Protein AF-A0AAV1JRW5-F1 (afdb_monomer)

Solvent-accessible surface area (backbone atoms only — not comparable to full-atom values): 7853 Å² total; per-residue (Å²): 133,72,75,63,70,71,45,46,40,74,78,38,56,72,80,49,75,86,61,90,88,63,54,70,68,26,49,52,40,42,52,58,50,43,71,31,65,68,54,53,54,48,44,79,74,37,59,71,71,60,34,52,64,70,39,35,86,82,32,48,61,35,34,53,59,48,42,65,68,72,47,64,61,56,60,57,51,49,46,52,53,44,50,53,49,48,48,48,46,57,67,75,62,69,50,90,62,61,61,66,64,56,45,51,50,72,75,40,94,63,81,76,63,60,68,62,53,55,64,76,63,72,71,75,89,74,81,84,127

InterPro domains:
  IPR008906 HAT, C-terminal dimerisation domain [PF05699] (41-105)

Organism: NCBI:txid320188

Sequence (129 aa):
MQKLDLLKWICNPFQDPLPTGMSTKASEELIDLSEDSSQKNSFNRKPLTKFWLSVAGSYPCLFDEAMKVLLPFTTSYLCEAGFSNMVNIKTKYRNKLDLSNSLRLKVTKVEVDVKTVMAKHRKQFHPSH

Foldseek 3Di:
DPPVLQCVCLVPLQPDDDHPPADPLLSVLSVVCNPDPVLVVVCVVDDSVVSLVVCCVVRVSVSVVSCVVVPPCPPVVLVVQLVVQLCCCCPVVVDPDDSVVSSCVRSDPDDDPVVVVVVVPPDDPDDDD

Structure (mmCIF, N/CA/C/O backbone):
data_AF-A0AAV1JRW5-F1
#
_entry.id   AF-A0AAV1JRW5-F1
#
loop_
_atom_site.group_PDB
_atom_site.id
_atom_site.type_symbol
_atom_site.label_atom_id
_atom_site.label_alt_id
_atom_site.label_comp_id
_atom_site.label_asym_id
_atom_site.label_entity_id
_atom_site.label_seq_id
_atom_site.pdbx_PDB_ins_code
_atom_site.Cartn_x
_atom_site.Cartn_y
_atom_site.Cartn_z
_atom_site.occupancy
_atom_site.B_iso_or_equiv
_atom_site.auth_seq_id
_atom_site.auth_comp_id
_atom_site.auth_asym_id
_atom_site.auth_atom_id
_atom_site.pdbx_PDB_model_num
ATOM 1 N N . MET A 1 1 ? 1.631 -24.787 2.843 1.00 41.53 1 MET A N 1
ATOM 2 C CA . MET A 1 1 ? 0.296 -24.169 3.008 1.00 41.53 1 MET A CA 1
ATOM 3 C C . MET A 1 1 ? 0.249 -23.046 4.060 1.00 41.53 1 MET A C 1
ATOM 5 O O . MET A 1 1 ? -0.798 -22.455 4.207 1.00 41.53 1 MET A O 1
ATOM 9 N N . GLN A 1 2 ? 1.352 -22.683 4.741 1.00 51.47 2 GLN A N 1
ATOM 10 C CA . GLN A 1 2 ? 1.343 -21.701 5.852 1.00 51.47 2 GLN A CA 1
ATOM 11 C C . GLN A 1 2 ? 1.596 -20.231 5.445 1.00 51.47 2 GLN A C 1
ATOM 13 O O . GLN A 1 2 ? 1.343 -19.320 6.220 1.00 51.47 2 GLN A O 1
ATOM 18 N N . LYS A 1 3 ? 2.102 -19.968 4.230 1.00 52.25 3 LYS A N 1
ATOM 19 C CA . LYS A 1 3 ? 2.510 -18.611 3.810 1.00 52.25 3 LYS A CA 1
ATOM 20 C C . LYS A 1 3 ? 1.330 -17.698 3.446 1.00 52.25 3 LYS A C 1
ATOM 22 O O . LYS A 1 3 ? 1.497 -16.487 3.434 1.00 52.25 3 LYS A O 1
ATOM 27 N N . LEU A 1 4 ? 0.163 -18.272 3.140 1.00 53.22 4 LEU A N 1
ATOM 28 C CA . LEU A 1 4 ? -1.013 -17.528 2.677 1.00 53.22 4 LEU A CA 1
ATOM 29 C C . LEU A 1 4 ? -1.820 -16.927 3.839 1.00 53.22 4 LEU A C 1
ATOM 31 O O . LEU A 1 4 ? -2.382 -15.847 3.690 1.00 53.22 4 LEU A O 1
ATOM 35 N N . ASP A 1 5 ? -1.824 -17.581 5.005 1.00 58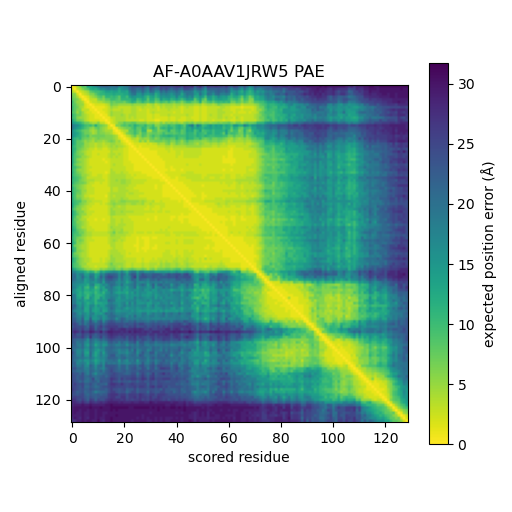.34 5 ASP A N 1
ATOM 36 C CA . ASP A 1 5 ? -2.542 -17.097 6.193 1.00 58.34 5 ASP A CA 1
ATOM 37 C C . ASP A 1 5 ? -1.943 -15.801 6.756 1.00 58.34 5 ASP A C 1
ATOM 39 O O . ASP A 1 5 ? -2.672 -14.942 7.239 1.00 58.34 5 ASP A O 1
ATOM 43 N N . LEU A 1 6 ? -0.630 -15.605 6.593 1.00 63.06 6 LEU A N 1
ATOM 44 C CA . LEU A 1 6 ? 0.083 -14.387 6.998 1.00 63.06 6 LEU A CA 1
ATOM 45 C C . LEU A 1 6 ? -0.289 -13.144 6.175 1.00 63.06 6 LEU A C 1
ATOM 47 O O . LEU A 1 6 ? 0.077 -12.039 6.565 1.00 63.06 6 LEU A O 1
ATOM 51 N N . LEU A 1 7 ? -0.969 -13.306 5.033 1.00 75.06 7 LEU A N 1
ATOM 52 C CA . LEU A 1 7 ? -1.269 -12.201 4.112 1.00 75.06 7 LEU A CA 1
ATOM 53 C C . LEU A 1 7 ? -2.716 -11.718 4.211 1.00 75.06 7 LEU A C 1
ATOM 55 O O . LEU A 1 7 ? -3.073 -10.728 3.575 1.00 75.06 7 LEU A O 1
ATOM 59 N N . LYS A 1 8 ? -3.553 -12.417 4.983 1.00 81.62 8 LYS A N 1
ATOM 60 C CA . LYS A 1 8 ? -4.992 -12.152 5.078 1.00 81.62 8 LYS A CA 1
ATOM 61 C C . LYS A 1 8 ? -5.282 -10.723 5.545 1.00 81.62 8 LYS A C 1
ATOM 63 O O . LYS A 1 8 ? -5.943 -9.982 4.826 1.00 81.62 8 LYS A O 1
ATOM 68 N N . TRP A 1 9 ? -4.615 -10.282 6.613 1.00 87.50 9 TRP A N 1
ATOM 69 C CA . TRP A 1 9 ? -4.715 -8.909 7.128 1.00 87.50 9 TRP A CA 1
ATOM 70 C C . TRP A 1 9 ? -4.267 -7.831 6.122 1.00 87.50 9 TRP A C 1
ATOM 72 O O . TRP A 1 9 ? -4.737 -6.700 6.178 1.00 87.50 9 TRP A O 1
ATOM 82 N N . ILE A 1 10 ? -3.389 -8.164 5.169 1.00 88.81 10 ILE A N 1
ATOM 83 C CA . ILE A 1 10 ? -2.957 -7.228 4.118 1.00 88.81 10 ILE A CA 1
ATOM 84 C C . ILE A 1 10 ? -4.046 -7.081 3.061 1.00 88.81 10 ILE A C 1
ATOM 86 O O . ILE A 1 10 ? -4.259 -5.991 2.531 1.00 88.81 10 ILE A O 1
ATOM 90 N N . CYS A 1 11 ? -4.728 -8.179 2.741 1.00 87.88 11 CYS A N 1
ATOM 91 C CA . CYS A 1 11 ? -5.862 -8.178 1.828 1.00 87.88 11 CYS A CA 1
ATOM 92 C C . CYS A 1 11 ? -7.091 -7.525 2.460 1.00 87.88 11 CYS A C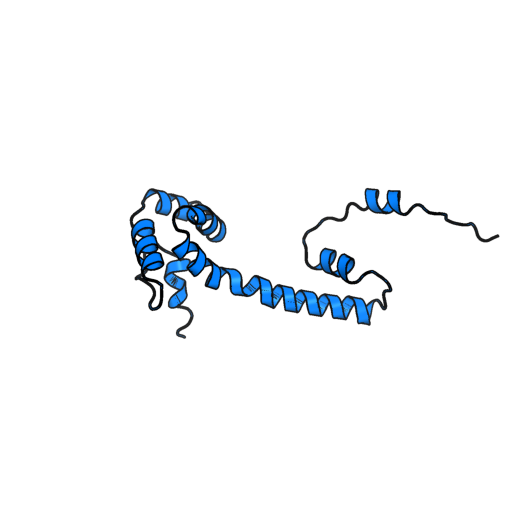 1
ATOM 94 O O . CYS A 1 11 ? -7.835 -6.861 1.744 1.00 87.88 11 CYS A O 1
ATOM 96 N N . ASN A 1 12 ? -7.304 -7.706 3.765 1.00 89.50 12 ASN A N 1
ATOM 97 C CA . ASN A 1 12 ? -8.410 -7.105 4.494 1.00 89.50 12 ASN A CA 1
ATOM 98 C C . ASN A 1 12 ? -8.034 -6.775 5.954 1.00 89.50 12 ASN A C 1
ATOM 100 O O . ASN A 1 12 ? -8.217 -7.607 6.846 1.00 89.50 12 ASN A O 1
ATOM 104 N N . PRO A 1 13 ? -7.578 -5.541 6.232 1.00 89.81 13 PRO A N 1
ATOM 105 C CA . PRO A 1 13 ? -7.190 -5.146 7.586 1.00 89.81 13 PRO A CA 1
ATOM 106 C C . PRO A 1 13 ? -8.383 -4.928 8.536 1.00 89.81 13 PRO A C 1
ATOM 108 O O . PRO A 1 13 ? -8.173 -4.631 9.703 1.00 89.81 13 PRO A O 1
ATOM 111 N N . PHE A 1 14 ? -9.631 -5.075 8.065 1.00 90.31 14 PHE A N 1
ATOM 112 C CA . PHE A 1 14 ? -10.853 -4.796 8.838 1.00 90.31 14 PHE A CA 1
ATOM 113 C C . PHE A 1 14 ? -11.623 -6.047 9.285 1.00 90.31 14 PHE A C 1
ATOM 115 O O . PHE A 1 14 ? -12.701 -5.915 9.867 1.00 90.31 14 PHE A O 1
ATOM 122 N N . GLN A 1 15 ? -11.167 -7.250 8.926 1.00 79.94 15 GLN A N 1
ATOM 123 C CA . GLN A 1 15 ? -11.902 -8.495 9.200 1.00 79.94 15 GLN A CA 1
ATOM 124 C C . GLN A 1 15 ? -11.048 -9.613 9.799 1.00 79.94 15 GLN A C 1
ATOM 126 O O . GLN A 1 15 ? -11.610 -10.531 10.391 1.00 79.94 15 GLN A O 1
ATOM 131 N N . ASP A 1 16 ? -9.726 -9.556 9.649 1.00 70.25 16 ASP A N 1
ATOM 132 C CA . ASP A 1 16 ? -8.851 -10.667 10.009 1.00 70.25 16 ASP A CA 1
ATOM 133 C C . ASP A 1 16 ? -8.157 -10.464 11.365 1.00 70.25 16 ASP A C 1
ATOM 135 O O . ASP A 1 16 ? -7.826 -9.336 11.736 1.00 70.25 16 ASP A O 1
ATOM 139 N N . PRO A 1 17 ? -7.909 -11.555 12.114 1.00 69.62 17 PRO A N 1
ATOM 140 C CA . PRO A 1 17 ? -7.202 -11.487 13.383 1.00 69.62 17 PRO A CA 1
ATOM 141 C C . PRO A 1 17 ? -5.747 -11.045 13.192 1.00 69.62 17 PRO A C 1
ATOM 143 O O . PRO A 1 17 ? -5.131 -11.280 12.150 1.00 69.62 17 PRO A O 1
ATOM 146 N N . LEU A 1 18 ? -5.196 -10.440 14.248 1.00 71.75 18 LEU A N 1
ATOM 147 C CA . LEU A 1 18 ? -3.818 -9.956 14.300 1.00 71.75 18 LEU A CA 1
ATOM 148 C C . LEU A 1 18 ? -2.820 -11.026 13.814 1.00 71.75 18 LEU A C 1
ATOM 150 O O . LEU A 1 18 ? -2.821 -12.153 14.323 1.00 71.75 18 LEU A O 1
ATOM 154 N N . PRO A 1 19 ? -1.942 -10.694 12.853 1.00 73.38 19 PRO A N 1
ATOM 155 C CA . PRO A 1 19 ? -0.940 -11.625 12.357 1.00 73.38 19 PRO A CA 1
ATOM 156 C C . PRO A 1 19 ? 0.101 -11.963 13.430 1.00 73.38 19 PRO A C 1
ATOM 158 O O . PRO A 1 19 ? 0.657 -11.094 14.102 1.00 73.38 19 PRO A O 1
ATOM 161 N N . THR A 1 20 ? 0.425 -13.250 13.556 1.00 71.12 20 THR A N 1
ATOM 162 C CA . THR A 1 20 ? 1.487 -13.718 14.453 1.00 71.12 20 THR A CA 1
ATOM 163 C C . THR A 1 20 ? 2.856 -13.267 13.932 1.00 71.12 20 THR A C 1
ATOM 165 O O . THR A 1 20 ? 3.215 -13.574 12.797 1.00 71.12 20 THR A O 1
ATOM 168 N N . GLY A 1 21 ? 3.635 -12.561 14.761 1.00 77.31 21 GLY A N 1
ATOM 169 C CA . GLY A 1 21 ? 4.986 -12.091 14.414 1.00 77.31 21 GLY A CA 1
ATOM 170 C C . GLY A 1 21 ? 5.084 -10.627 13.967 1.00 77.31 21 GLY A C 1
ATOM 171 O O . GLY A 1 21 ? 6.166 -10.191 13.580 1.00 77.31 21 GLY A O 1
ATOM 172 N N . MET A 1 22 ? 3.989 -9.866 14.034 1.00 83.06 22 MET A N 1
ATOM 173 C CA . MET A 1 22 ? 4.002 -8.415 13.838 1.00 83.06 22 MET A CA 1
ATOM 174 C C . MET A 1 22 ? 4.577 -7.694 15.070 1.00 83.06 22 MET A C 1
ATOM 176 O O . MET A 1 22 ? 4.405 -8.138 16.205 1.00 83.06 22 MET A O 1
ATOM 180 N N . SER A 1 23 ? 5.267 -6.572 14.848 1.00 88.81 23 SER A N 1
ATOM 181 C CA . SER A 1 23 ? 5.723 -5.686 15.928 1.00 88.81 23 SER A CA 1
ATOM 182 C C . SER A 1 23 ? 4.542 -5.164 16.756 1.00 88.81 23 SER A C 1
ATOM 184 O O . SER A 1 23 ? 3.446 -4.974 16.225 1.00 88.81 23 SER A O 1
ATOM 186 N N . THR A 1 24 ? 4.765 -4.868 18.039 1.00 89.12 24 THR A N 1
ATOM 187 C CA . THR A 1 24 ? 3.726 -4.324 18.929 1.00 89.12 24 THR A CA 1
ATOM 188 C C . THR A 1 24 ? 3.133 -3.028 18.380 1.00 89.12 24 THR A C 1
ATOM 190 O O . THR A 1 24 ? 1.920 -2.917 18.276 1.00 89.12 24 THR A O 1
ATOM 193 N N . LYS A 1 25 ? 3.975 -2.104 17.899 1.00 92.50 25 LYS A N 1
ATOM 194 C CA . LYS A 1 25 ? 3.520 -0.833 17.307 1.00 92.50 25 LYS A CA 1
ATOM 195 C C . LYS A 1 25 ? 2.669 -1.022 16.052 1.00 92.50 25 LYS A C 1
ATOM 197 O O . LYS A 1 25 ? 1.665 -0.353 15.878 1.00 92.50 25 LYS A O 1
ATOM 202 N N . ALA A 1 26 ? 3.064 -1.943 15.173 1.00 90.94 26 ALA A N 1
ATOM 203 C CA . ALA A 1 26 ? 2.292 -2.232 13.966 1.00 90.94 26 ALA A CA 1
ATOM 204 C C . ALA A 1 26 ? 0.956 -2.916 14.308 1.00 90.94 26 ALA A C 1
ATOM 206 O O . ALA A 1 26 ? -0.043 -2.674 13.642 1.00 90.94 26 ALA A O 1
ATOM 207 N N . SER A 1 27 ? 0.929 -3.719 15.375 1.00 90.06 27 SER A N 1
ATOM 208 C CA . SER A 1 27 ? -0.299 -4.328 15.896 1.00 90.06 27 SER A CA 1
ATOM 209 C C . SER A 1 27 ? -1.265 -3.276 16.446 1.00 90.06 27 SER A C 1
ATOM 211 O O . SER A 1 27 ? -2.451 -3.333 16.141 1.00 90.06 27 SER A O 1
ATOM 213 N N . GLU A 1 28 ? -0.763 -2.302 17.211 1.00 92.50 28 GLU A N 1
ATOM 214 C CA . GLU A 1 28 ? -1.547 -1.158 17.707 1.00 92.50 28 GLU A CA 1
ATOM 215 C C . GLU A 1 28 ? -2.123 -0.340 16.545 1.00 92.50 28 GLU A C 1
ATOM 217 O O . GLU A 1 28 ? -3.331 -0.132 16.471 1.00 92.50 28 GLU A O 1
ATOM 222 N N . GLU A 1 29 ? -1.284 0.015 15.569 1.00 94.56 29 GLU A N 1
ATOM 223 C CA . GLU A 1 29 ? -1.717 0.731 14.366 1.00 94.56 29 GLU A CA 1
ATOM 224 C C . GLU A 1 29 ? -2.761 -0.053 13.549 1.00 94.56 29 GLU A C 1
ATOM 226 O O . GLU A 1 29 ? -3.658 0.548 12.960 1.00 94.56 29 GLU A O 1
ATOM 231 N N . LEU A 1 30 ? -2.675 -1.389 13.503 1.00 92.75 30 LEU A N 1
ATOM 232 C CA . LEU A 1 30 ? -3.670 -2.228 12.827 1.00 92.75 30 LEU A CA 1
ATOM 233 C C . LEU A 1 30 ? -5.013 -2.221 13.557 1.00 92.75 30 LEU A C 1
ATOM 235 O O . LEU A 1 30 ? -6.051 -2.163 12.900 1.00 92.75 30 LEU A O 1
ATOM 239 N N . ILE A 1 31 ? -4.998 -2.253 14.891 1.00 91.75 31 ILE A N 1
ATOM 240 C CA . ILE A 1 31 ? -6.211 -2.135 15.706 1.00 91.75 31 ILE A CA 1
ATOM 241 C C . ILE A 1 31 ? -6.870 -0.778 15.440 1.00 91.75 31 ILE A C 1
ATOM 243 O O . ILE A 1 31 ? -8.037 -0.742 15.047 1.00 91.75 31 ILE A O 1
ATOM 247 N N . ASP A 1 32 ? -6.108 0.313 15.540 1.00 94.00 32 ASP A N 1
ATOM 248 C CA . ASP A 1 32 ? -6.603 1.671 15.289 1.00 94.00 32 ASP A CA 1
ATOM 249 C C . ASP A 1 32 ? -7.158 1.826 13.865 1.00 94.00 32 ASP A C 1
ATOM 251 O O . ASP A 1 32 ? -8.215 2.425 13.660 1.00 94.00 32 ASP A O 1
ATOM 255 N N . LEU A 1 33 ? -6.471 1.258 12.867 1.00 94.44 33 LEU A N 1
ATOM 256 C CA . LEU A 1 33 ? -6.942 1.250 11.484 1.00 94.44 33 LEU A CA 1
ATOM 257 C C . LEU A 1 33 ? -8.251 0.462 11.340 1.00 94.44 33 LEU A C 1
ATOM 259 O O . LEU A 1 33 ? -9.148 0.907 10.625 1.00 94.44 33 LEU A O 1
ATOM 263 N N . SER A 1 34 ? -8.360 -0.702 11.987 1.00 92.25 34 SER A N 1
ATOM 264 C CA . SER A 1 34 ? -9.520 -1.593 11.865 1.00 92.25 34 SER A CA 1
ATOM 265 C C . SER A 1 34 ? -10.806 -1.000 12.455 1.00 92.25 34 SER A C 1
ATOM 267 O O . SER A 1 34 ? -11.895 -1.256 11.930 1.00 92.25 34 SER A O 1
ATOM 269 N N . GLU A 1 35 ? -10.673 -0.155 13.479 1.00 92.25 35 GLU A N 1
ATOM 270 C CA . GLU A 1 35 ? -11.778 0.562 14.126 1.00 92.25 35 GLU A CA 1
ATOM 271 C C . GLU A 1 35 ? -12.158 1.865 13.388 1.00 92.25 35 GLU A C 1
ATOM 273 O O . GLU A 1 35 ? -13.231 2.437 13.608 1.00 92.25 35 GLU A O 1
ATOM 278 N N . ASP A 1 36 ? -11.334 2.331 12.442 1.00 93.88 36 ASP A N 1
ATOM 279 C CA . ASP A 1 36 ? -11.615 3.538 11.667 1.00 93.88 36 ASP A CA 1
ATOM 280 C C . ASP A 1 36 ? -12.583 3.262 10.496 1.00 93.88 36 ASP A C 1
ATOM 282 O O . ASP A 1 36 ? -12.230 2.818 9.394 1.00 93.88 36 ASP A O 1
ATOM 286 N N . SER A 1 37 ? -13.851 3.613 10.716 1.00 92.94 37 SER A N 1
ATOM 287 C CA . SER A 1 37 ? -14.916 3.523 9.706 1.00 92.94 37 SER A CA 1
ATOM 288 C C . SER A 1 37 ? -14.668 4.364 8.439 1.00 92.94 37 SER A C 1
ATOM 290 O O . SER A 1 37 ? -15.095 3.968 7.344 1.00 92.94 37 SER A O 1
ATOM 292 N N . SER A 1 38 ? -13.954 5.490 8.542 1.00 94.31 38 SER A N 1
ATOM 293 C CA . SER A 1 38 ? -13.560 6.319 7.397 1.00 94.31 38 SER A CA 1
ATOM 294 C C . SER A 1 38 ? -12.536 5.584 6.540 1.00 94.31 38 SER A C 1
ATOM 296 O O . SER A 1 38 ? -12.686 5.512 5.312 1.00 94.31 38 SER A O 1
ATOM 298 N N . GLN A 1 39 ? -11.546 4.952 7.177 1.00 94.38 39 GLN A N 1
ATOM 299 C CA . GLN A 1 39 ? -10.561 4.133 6.470 1.00 94.38 39 GLN A CA 1
ATOM 300 C C . GLN A 1 39 ? -11.200 2.893 5.853 1.00 94.38 39 GLN A C 1
ATOM 302 O O . GLN A 1 39 ? -10.880 2.561 4.711 1.00 94.38 39 GLN A O 1
ATOM 307 N N . LYS A 1 40 ? -12.183 2.277 6.516 1.00 94.56 40 LYS A N 1
ATOM 308 C CA . LYS A 1 40 ? -12.961 1.163 5.949 1.00 94.56 40 LYS A CA 1
ATOM 309 C C . LYS A 1 40 ? -13.709 1.565 4.679 1.00 94.56 40 LYS A C 1
ATOM 311 O O . LYS A 1 40 ? -13.701 0.853 3.674 1.00 94.56 40 LYS A O 1
ATOM 316 N N . ASN A 1 41 ? -14.328 2.741 4.687 1.00 93.88 41 ASN A N 1
ATOM 317 C CA . ASN A 1 41 ? -14.985 3.285 3.502 1.00 93.88 41 ASN A CA 1
ATOM 318 C C . ASN A 1 41 ? -13.971 3.657 2.400 1.00 93.88 41 ASN A C 1
ATOM 320 O O . AS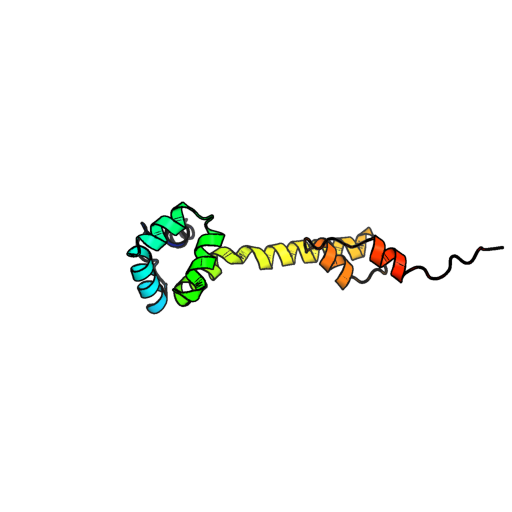N A 1 41 ? -14.223 3.408 1.222 1.00 93.88 41 ASN A O 1
ATOM 324 N N . SER A 1 42 ? -12.813 4.210 2.770 1.00 94.62 42 SER A N 1
ATOM 325 C CA . SER A 1 42 ? -11.694 4.498 1.858 1.00 94.62 42 SER A CA 1
ATOM 326 C C . SER A 1 42 ? -11.159 3.221 1.195 1.00 94.62 42 SER A C 1
ATOM 328 O O . SER A 1 42 ? -10.958 3.207 -0.021 1.00 94.62 42 SER A O 1
ATOM 330 N N . PHE A 1 43 ? -11.004 2.140 1.963 1.00 94.69 43 PHE A N 1
ATOM 331 C CA . PHE A 1 43 ? -10.581 0.820 1.496 1.00 94.69 43 PHE A CA 1
ATOM 332 C C . PHE A 1 43 ? -11.521 0.267 0.423 1.00 94.69 43 PHE A C 1
ATOM 334 O O . PHE A 1 43 ? -11.072 -0.073 -0.666 1.00 94.69 43 PHE A O 1
ATOM 341 N N . ASN A 1 44 ? -12.835 0.296 0.664 1.00 92.50 44 ASN A N 1
ATOM 342 C CA . ASN A 1 44 ? -13.830 -0.206 -0.293 1.00 92.50 44 ASN A CA 1
ATOM 343 C C . ASN A 1 44 ? -13.889 0.586 -1.614 1.00 92.50 44 ASN A C 1
ATOM 345 O O . ASN A 1 44 ? -14.449 0.110 -2.599 1.00 92.50 44 ASN A O 1
ATOM 349 N N . ARG A 1 45 ? -13.344 1.809 -1.642 1.00 94.94 45 ARG A N 1
ATOM 350 C CA . ARG A 1 45 ? -13.375 2.709 -2.808 1.00 94.94 45 ARG A CA 1
ATOM 351 C C . ARG A 1 45 ? -12.060 2.756 -3.579 1.00 94.94 45 ARG A C 1
ATOM 353 O O . ARG A 1 45 ? -12.022 3.333 -4.666 1.00 94.94 45 ARG A O 1
ATOM 360 N N . LYS A 1 46 ? -10.973 2.215 -3.026 1.00 93.62 46 LYS A N 1
ATOM 361 C CA . LYS A 1 46 ? -9.631 2.311 -3.607 1.00 93.62 46 LYS A CA 1
ATOM 362 C C . LYS A 1 46 ? -9.091 0.925 -3.952 1.00 93.62 46 LYS A C 1
ATOM 364 O O . LYS A 1 46 ? -9.304 -0.024 -3.208 1.00 93.62 46 LYS A O 1
ATOM 369 N N . PRO A 1 47 ? -8.301 0.803 -5.029 1.00 92.81 47 PRO A N 1
ATOM 370 C CA . PRO A 1 47 ? -7.463 -0.372 -5.222 1.00 92.81 47 PRO A CA 1
ATOM 371 C C . PRO A 1 47 ? -6.533 -0.584 -4.020 1.00 92.81 47 PRO A C 1
ATOM 373 O O . PRO A 1 47 ? -6.027 0.391 -3.459 1.00 92.81 47 PRO A O 1
ATOM 376 N N . LEU A 1 48 ? -6.233 -1.845 -3.693 1.00 89.88 48 LEU A N 1
ATOM 377 C CA . LEU A 1 48 ? -5.445 -2.236 -2.516 1.00 89.88 48 LEU A CA 1
ATOM 378 C C . LEU A 1 48 ? -4.133 -1.446 -2.372 1.00 89.88 48 LEU A C 1
ATOM 380 O O . LEU A 1 48 ? -3.833 -0.893 -1.319 1.00 89.88 48 LEU A O 1
ATOM 384 N N . THR A 1 49 ? -3.373 -1.315 -3.460 1.00 88.75 49 THR A N 1
ATOM 385 C CA . THR A 1 49 ? -2.103 -0.570 -3.471 1.00 88.75 49 THR A CA 1
ATOM 386 C C . THR A 1 49 ? -2.288 0.916 -3.171 1.00 88.75 49 THR A C 1
ATOM 388 O O . THR A 1 49 ? -1.489 1.511 -2.455 1.00 88.75 49 THR A O 1
ATOM 391 N N . LYS A 1 50 ? -3.353 1.532 -3.693 1.00 91.81 50 LYS A N 1
ATOM 392 C CA . LYS A 1 50 ? -3.675 2.943 -3.443 1.00 91.81 50 LYS A CA 1
ATOM 393 C C . LYS A 1 50 ? -4.181 3.169 -2.024 1.00 91.81 50 LYS A C 1
ATOM 395 O O . LYS A 1 50 ? -3.916 4.232 -1.469 1.00 91.81 50 LYS A O 1
ATOM 400 N N . PHE A 1 51 ? -4.882 2.194 -1.452 1.00 95.12 51 PHE A N 1
ATOM 401 C CA . PHE A 1 51 ? -5.282 2.231 -0.053 1.00 95.12 51 PHE A CA 1
ATOM 402 C C . PHE A 1 51 ? -4.056 2.242 0.867 1.00 95.12 51 PHE A C 1
ATOM 404 O O . PHE A 1 51 ? -3.891 3.208 1.612 1.00 95.12 51 PHE A O 1
ATOM 411 N N . TRP A 1 52 ? -3.158 1.258 0.732 1.00 94.19 52 TRP A N 1
ATOM 412 C CA . TRP A 1 52 ? -1.944 1.166 1.553 1.00 94.19 52 TRP A CA 1
ATOM 413 C C . TRP A 1 52 ? -1.071 2.422 1.442 1.00 94.19 52 TRP A C 1
ATOM 415 O O . TRP A 1 52 ? -0.629 2.962 2.449 1.00 94.19 52 TRP A O 1
ATOM 425 N N . LEU A 1 53 ? -0.910 2.973 0.235 1.00 93.81 53 LEU A N 1
ATOM 426 C CA . LEU A 1 53 ? -0.205 4.247 0.049 1.00 93.81 53 LEU A CA 1
ATOM 427 C C . LEU A 1 53 ? -0.881 5.430 0.758 1.00 93.81 53 LEU A C 1
ATOM 429 O O . LEU A 1 53 ? -0.195 6.360 1.168 1.00 93.81 53 LEU A O 1
ATOM 433 N N . SER A 1 54 ? -2.210 5.425 0.890 1.00 94.69 54 SER A N 1
ATOM 434 C CA . SER A 1 54 ? -2.930 6.522 1.546 1.00 94.69 54 SER A CA 1
ATOM 435 C C . SER A 1 54 ? -2.854 6.491 3.071 1.00 94.69 54 SER A C 1
ATOM 437 O O . SER A 1 54 ? -3.026 7.536 3.688 1.00 94.69 54 SER A O 1
ATOM 439 N N . VAL A 1 55 ? -2.568 5.331 3.666 1.00 94.50 55 VAL A N 1
ATOM 440 C CA . VAL A 1 55 ? -2.433 5.167 5.123 1.00 94.50 55 VAL A CA 1
ATOM 441 C C . VAL A 1 55 ? -0.983 5.280 5.605 1.00 94.50 55 VAL A C 1
ATOM 443 O O . VAL A 1 55 ? -0.752 5.367 6.803 1.00 94.50 55 VAL A O 1
ATOM 446 N N . ALA A 1 56 ? -0.014 5.373 4.686 1.00 94.81 56 ALA A N 1
ATOM 447 C CA . ALA A 1 56 ? 1.420 5.414 4.985 1.00 94.81 56 ALA A CA 1
ATOM 448 C C . ALA A 1 56 ? 1.844 6.530 5.957 1.00 94.81 56 ALA A C 1
ATOM 450 O O . ALA A 1 56 ? 2.774 6.349 6.733 1.00 94.81 56 ALA A O 1
ATOM 451 N N . GLY A 1 57 ? 1.176 7.688 5.916 1.00 94.81 57 GLY A N 1
ATOM 452 C CA . GLY A 1 57 ? 1.481 8.804 6.818 1.00 94.81 57 GLY A CA 1
ATOM 453 C C . GLY A 1 57 ? 0.879 8.656 8.216 1.00 94.81 57 GLY A C 1
ATOM 454 O O . GLY A 1 57 ? 1.446 9.165 9.176 1.00 94.81 57 GLY A O 1
ATOM 455 N N . SER A 1 58 ? -0.263 7.976 8.328 1.00 95.00 58 SER A N 1
ATOM 456 C CA . SER A 1 58 ? -1.000 7.824 9.588 1.00 95.00 58 SER A CA 1
ATOM 457 C C . SER A 1 58 ? -0.611 6.554 10.343 1.00 95.00 58 SER A C 1
ATOM 459 O O . SER A 1 58 ? -0.644 6.553 11.566 1.00 95.00 58 SER A O 1
ATOM 461 N N . TYR A 1 59 ? -0.212 5.507 9.617 1.00 95.38 59 TYR A N 1
ATOM 462 C CA . TYR A 1 59 ? 0.125 4.187 10.153 1.00 95.38 59 TYR A CA 1
ATOM 463 C C . TYR A 1 59 ? 1.458 3.702 9.551 1.00 95.38 59 TYR A C 1
ATOM 465 O O . TYR A 1 59 ? 1.479 2.776 8.731 1.00 95.38 59 TYR A O 1
ATOM 473 N N . PRO A 1 60 ? 2.576 4.391 9.848 1.00 95.12 60 PRO A N 1
ATOM 474 C CA . PRO A 1 60 ? 3.857 4.131 9.201 1.00 95.12 60 PRO A CA 1
ATOM 475 C C . PRO A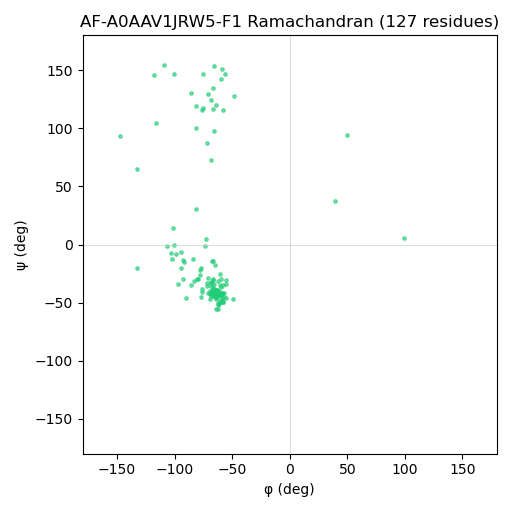 1 60 ? 4.431 2.748 9.537 1.00 95.12 60 PRO A C 1
ATOM 477 O O . PRO A 1 60 ? 4.972 2.090 8.647 1.00 95.12 60 PRO A O 1
ATOM 480 N N . CYS A 1 61 ? 4.293 2.268 10.779 1.00 94.19 61 CYS A N 1
ATOM 481 C CA . CYS A 1 61 ? 4.836 0.963 11.169 1.00 94.19 61 CYS A CA 1
ATOM 482 C C . CYS A 1 61 ? 4.075 -0.175 10.477 1.00 94.19 61 CYS A C 1
ATOM 484 O O . CYS A 1 61 ? 4.672 -1.142 10.000 1.00 94.19 61 CYS A O 1
ATOM 486 N N . LEU A 1 62 ? 2.753 -0.051 10.406 1.00 93.06 62 LEU A N 1
ATOM 487 C CA . LEU A 1 62 ? 1.871 -0.990 9.732 1.00 93.06 62 LEU A CA 1
ATOM 488 C C . LEU A 1 62 ? 2.090 -0.979 8.219 1.00 93.06 62 LEU A C 1
ATOM 490 O O . LEU A 1 62 ? 2.136 -2.038 7.588 1.00 93.06 62 LEU A O 1
ATOM 494 N N . PHE A 1 63 ? 2.246 0.210 7.636 1.00 93.69 63 PHE A N 1
ATOM 495 C CA . PHE A 1 63 ? 2.552 0.366 6.220 1.00 93.69 63 PHE A CA 1
ATOM 496 C C . PHE A 1 63 ? 3.854 -0.346 5.849 1.00 93.69 63 PHE A C 1
ATOM 498 O O . PHE A 1 63 ? 3.874 -1.092 4.868 1.00 93.69 63 PHE A O 1
ATOM 505 N N . ASP A 1 64 ? 4.911 -0.180 6.645 1.00 91.00 64 ASP A N 1
ATOM 506 C CA . ASP A 1 64 ? 6.189 -0.850 6.409 1.00 91.00 64 ASP A CA 1
ATOM 507 C C . ASP A 1 64 ? 6.046 -2.379 6.428 1.00 91.00 64 ASP A C 1
ATOM 509 O O . ASP A 1 64 ? 6.578 -3.063 5.546 1.00 91.00 64 ASP A O 1
ATOM 513 N N . GLU A 1 65 ? 5.282 -2.934 7.375 1.00 88.44 65 GLU A N 1
ATOM 514 C CA . GLU A 1 65 ? 4.992 -4.373 7.403 1.00 88.44 65 GLU A CA 1
ATOM 515 C C . GLU A 1 65 ? 4.194 -4.829 6.173 1.00 88.44 65 GLU A C 1
ATOM 517 O O . GLU A 1 65 ? 4.535 -5.841 5.551 1.00 88.44 65 GLU A O 1
ATOM 522 N N . ALA A 1 66 ? 3.184 -4.063 5.753 1.00 88.94 66 ALA A N 1
ATOM 523 C CA . ALA A 1 66 ? 2.410 -4.376 4.554 1.00 88.94 66 ALA A CA 1
ATOM 524 C C . ALA A 1 66 ? 3.292 -4.335 3.291 1.00 88.94 66 ALA A C 1
ATOM 526 O O . ALA A 1 66 ? 3.178 -5.193 2.408 1.00 88.94 66 ALA A O 1
ATOM 527 N N . MET A 1 67 ? 4.219 -3.376 3.206 1.00 88.00 67 MET A N 1
ATOM 528 C CA . MET A 1 67 ? 5.122 -3.216 2.065 1.00 88.00 67 MET A CA 1
ATOM 529 C C . MET A 1 67 ? 6.137 -4.350 1.938 1.00 88.00 67 MET A C 1
ATOM 531 O O . MET A 1 67 ? 6.402 -4.777 0.812 1.00 88.00 67 MET A O 1
ATOM 535 N N . LYS A 1 68 ? 6.652 -4.909 3.042 1.00 82.38 68 LYS A N 1
ATOM 536 C CA . LYS A 1 68 ? 7.552 -6.084 2.996 1.00 82.38 68 LYS A CA 1
ATOM 537 C C . LYS A 1 68 ? 6.935 -7.266 2.245 1.00 82.38 68 LYS A C 1
ATOM 539 O O . LYS A 1 68 ? 7.653 -8.043 1.616 1.00 82.38 68 LYS A O 1
ATOM 544 N N . VAL A 1 69 ? 5.609 -7.388 2.288 1.00 78.88 69 VAL A N 1
ATOM 545 C CA . VAL A 1 69 ? 4.866 -8.460 1.618 1.00 78.88 69 VAL A CA 1
ATOM 546 C C . VAL A 1 69 ? 4.314 -8.037 0.255 1.00 78.88 69 VAL A C 1
ATOM 548 O O . VAL A 1 69 ? 4.261 -8.859 -0.659 1.00 78.88 69 VAL A O 1
ATOM 551 N N . LEU A 1 70 ? 3.918 -6.776 0.076 1.00 81.06 70 LEU A N 1
ATOM 552 C CA . LEU A 1 70 ? 3.386 -6.288 -1.202 1.00 81.06 70 LEU A CA 1
ATOM 553 C C . LEU A 1 70 ? 4.482 -6.004 -2.244 1.00 81.06 70 LEU A C 1
ATOM 555 O O . LEU A 1 70 ? 4.221 -6.100 -3.444 1.00 81.06 70 LEU A O 1
ATOM 559 N N . LEU A 1 71 ? 5.711 -5.699 -1.815 1.00 78.62 71 LEU A N 1
ATOM 560 C CA . LEU A 1 71 ? 6.843 -5.355 -2.687 1.00 78.62 71 LEU A CA 1
ATOM 561 C C . LEU A 1 71 ? 7.899 -6.447 -2.995 1.00 78.62 71 LEU A C 1
ATOM 563 O O . LEU A 1 71 ? 8.806 -6.138 -3.770 1.00 78.62 71 LEU A O 1
ATOM 567 N N . PRO A 1 72 ? 7.861 -7.708 -2.513 1.00 60.88 72 PRO A N 1
ATOM 568 C CA . PRO A 1 72 ? 8.962 -8.650 -2.721 1.00 60.88 72 PRO A CA 1
ATOM 569 C C . PRO A 1 72 ? 9.137 -9.047 -4.196 1.00 60.88 72 PRO A C 1
ATOM 571 O O . PRO A 1 72 ? 10.176 -9.578 -4.573 1.00 60.88 72 PRO A O 1
ATOM 574 N N . PHE A 1 73 ? 8.154 -8.756 -5.055 1.00 56.22 73 PHE A N 1
ATOM 575 C CA . PHE A 1 73 ? 8.193 -9.097 -6.475 1.00 56.22 73 PHE A CA 1
ATOM 576 C C . PHE A 1 73 ? 8.753 -8.014 -7.391 1.00 56.22 73 PHE A C 1
ATOM 578 O O . PHE A 1 73 ? 9.066 -8.328 -8.534 1.00 56.22 73 PHE A O 1
ATOM 585 N N . THR A 1 74 ? 8.929 -6.766 -6.955 1.00 56.53 74 THR A N 1
ATOM 586 C CA . THR A 1 74 ? 9.493 -5.758 -7.864 1.00 56.53 74 THR A CA 1
ATOM 587 C C . THR A 1 74 ? 10.996 -5.938 -8.020 1.00 56.53 74 THR A C 1
ATOM 589 O O . THR A 1 74 ? 11.475 -5.901 -9.141 1.00 56.53 74 THR A O 1
ATOM 592 N N . THR A 1 75 ? 11.767 -6.229 -6.974 1.00 59.28 75 THR A N 1
ATOM 593 C CA . THR A 1 75 ? 13.234 -6.286 -7.109 1.00 59.28 75 THR A CA 1
ATOM 594 C C . THR A 1 75 ? 13.738 -7.563 -7.776 1.00 59.28 75 THR A C 1
ATOM 596 O O . THR A 1 75 ? 14.563 -7.456 -8.675 1.00 59.28 75 THR A O 1
ATOM 599 N N . SER A 1 76 ? 13.241 -8.754 -7.417 1.00 68.50 76 SER A N 1
ATOM 600 C CA . SER A 1 76 ? 13.698 -10.012 -8.034 1.00 68.50 76 SER A CA 1
ATOM 601 C C . SER A 1 76 ? 13.261 -10.145 -9.490 1.00 68.50 76 SER A C 1
ATOM 603 O O . SER A 1 76 ? 14.106 -10.431 -10.331 1.00 68.50 76 SER A O 1
ATOM 605 N N . TYR A 1 77 ? 11.990 -9.869 -9.814 1.00 71.19 77 TYR A N 1
ATOM 606 C CA . TYR A 1 77 ? 11.526 -9.901 -11.205 1.00 71.19 77 TYR A CA 1
ATOM 607 C C . TYR A 1 77 ? 12.187 -8.803 -12.042 1.00 71.19 77 TYR A C 1
ATOM 609 O O . TYR A 1 77 ? 12.611 -9.076 -13.160 1.00 71.19 77 TYR A O 1
ATOM 617 N N . LEU A 1 78 ? 12.335 -7.572 -11.527 1.00 70.56 78 LEU A N 1
ATOM 618 C CA . LEU A 1 78 ? 13.042 -6.524 -12.276 1.00 70.56 78 LEU A CA 1
ATOM 619 C C . LEU A 1 78 ? 14.539 -6.822 -12.401 1.00 70.56 78 LEU A C 1
ATOM 621 O O . LEU A 1 78 ? 15.111 -6.502 -13.439 1.00 70.56 78 LEU A O 1
ATOM 625 N N . CYS A 1 79 ? 15.170 -7.461 -11.409 1.00 73.12 79 CYS A N 1
ATOM 626 C CA . CYS A 1 79 ? 16.533 -7.974 -11.546 1.00 73.12 79 CYS A CA 1
ATOM 627 C C . CYS A 1 79 ? 16.594 -9.043 -12.632 1.00 73.12 79 CYS A C 1
ATOM 629 O O . CYS A 1 79 ? 17.407 -8.924 -13.537 1.00 73.12 79 CYS A O 1
ATOM 631 N N . GLU A 1 80 ? 15.738 -10.059 -12.590 1.00 80.50 80 GLU A N 1
ATOM 632 C CA . GLU A 1 80 ? 15.735 -11.160 -13.556 1.00 80.50 80 GLU A CA 1
ATOM 633 C C . GLU A 1 80 ? 15.429 -10.677 -14.982 1.00 80.50 80 GLU A C 1
ATOM 635 O O . GLU A 1 80 ? 16.149 -11.013 -15.928 1.00 80.50 80 GLU A O 1
ATOM 640 N N . ALA A 1 81 ? 14.423 -9.816 -15.141 1.00 80.75 81 ALA A N 1
ATOM 641 C CA . ALA A 1 81 ? 14.096 -9.163 -16.405 1.00 80.75 81 ALA A CA 1
ATOM 642 C C . ALA A 1 81 ? 15.228 -8.229 -16.861 1.00 80.75 81 ALA A C 1
ATOM 644 O O . ALA A 1 81 ? 15.561 -8.182 -18.047 1.00 80.75 81 ALA A O 1
ATOM 645 N N . GLY A 1 82 ? 15.854 -7.511 -15.927 1.00 81.94 82 GLY A N 1
ATOM 646 C CA . GLY A 1 82 ? 17.009 -6.656 -16.173 1.00 81.94 82 GLY A CA 1
ATOM 647 C C . GLY A 1 82 ? 18.216 -7.450 -16.674 1.00 81.94 82 GLY A C 1
ATOM 648 O O . GLY A 1 82 ? 18.777 -7.132 -17.722 1.00 81.94 82 GLY A O 1
ATOM 649 N N . PHE A 1 83 ? 18.573 -8.535 -15.991 1.00 83.00 83 PHE A N 1
ATOM 650 C CA . PHE A 1 83 ? 19.651 -9.439 -16.382 1.00 83.00 83 PHE A CA 1
ATOM 651 C C . PHE A 1 83 ? 19.358 -10.119 -17.720 1.00 83.00 83 PHE A C 1
ATOM 653 O O . PHE A 1 83 ? 20.217 -10.107 -18.603 1.00 83.00 83 PHE A O 1
ATOM 660 N N . SER A 1 84 ? 18.139 -10.623 -17.930 1.00 83.88 84 SER A N 1
ATOM 661 C CA . SER A 1 84 ? 17.721 -11.197 -19.216 1.00 83.88 84 SER A CA 1
ATOM 662 C C . SER A 1 84 ? 17.836 -10.183 -20.355 1.00 83.88 84 SER A C 1
ATOM 664 O O . SER A 1 84 ? 18.351 -10.492 -21.434 1.00 83.88 84 SER A O 1
ATOM 666 N N . ASN A 1 85 ? 17.422 -8.936 -20.120 1.00 81.44 85 ASN A N 1
ATOM 667 C CA . ASN A 1 85 ? 17.547 -7.863 -21.101 1.00 81.44 85 ASN A CA 1
ATOM 668 C C . ASN A 1 85 ? 19.003 -7.479 -21.369 1.00 81.44 85 ASN A C 1
ATOM 670 O O . ASN A 1 85 ? 19.361 -7.281 -22.530 1.00 81.44 85 ASN A O 1
ATOM 674 N N . MET A 1 86 ? 19.845 -7.415 -20.337 1.00 82.75 86 MET A N 1
ATOM 675 C CA . MET A 1 86 ? 21.280 -7.164 -20.473 1.00 82.75 86 MET A CA 1
ATOM 676 C C . MET A 1 86 ? 21.953 -8.250 -21.317 1.00 82.75 86 MET A C 1
ATOM 678 O O . MET A 1 86 ? 22.680 -7.927 -22.260 1.00 82.75 86 MET A O 1
ATOM 682 N N . VAL A 1 87 ? 21.682 -9.525 -21.019 1.00 82.69 87 VAL A N 1
ATOM 683 C CA . VAL A 1 87 ? 22.195 -10.661 -21.795 1.00 82.69 87 VAL A CA 1
ATOM 684 C C . VAL A 1 87 ? 21.742 -10.536 -23.246 1.00 82.69 87 VAL A C 1
ATOM 686 O O . VAL A 1 87 ? 22.588 -10.547 -24.135 1.00 82.69 87 VAL A O 1
ATOM 689 N N . ASN A 1 88 ? 20.452 -10.296 -23.493 1.00 81.06 88 ASN A N 1
ATOM 690 C CA . ASN A 1 88 ? 19.916 -10.115 -24.844 1.00 81.06 88 ASN A CA 1
ATOM 691 C C . ASN A 1 88 ? 20.571 -8.954 -25.615 1.00 81.06 88 ASN A C 1
ATOM 693 O O . ASN A 1 88 ? 20.852 -9.097 -26.806 1.00 81.06 88 ASN A O 1
ATOM 697 N N . ILE A 1 89 ? 20.822 -7.808 -24.971 1.00 77.81 89 ILE A N 1
ATOM 698 C CA . ILE A 1 89 ? 21.495 -6.659 -25.603 1.00 77.81 89 ILE A CA 1
ATOM 699 C C . ILE A 1 89 ? 22.942 -7.022 -25.971 1.00 77.81 89 ILE A C 1
ATOM 701 O O . ILE A 1 89 ? 23.381 -6.745 -27.090 1.00 77.81 89 ILE A O 1
ATOM 705 N N . LYS A 1 90 ? 23.664 -7.677 -25.054 1.00 75.50 90 LYS A N 1
ATOM 706 C CA . LYS A 1 90 ? 25.082 -8.020 -25.218 1.00 75.50 90 LYS A CA 1
ATOM 707 C C . LYS A 1 90 ? 25.309 -9.130 -26.250 1.00 75.50 90 LYS A C 1
ATOM 709 O O . LYS A 1 90 ? 26.245 -9.036 -27.039 1.00 75.50 90 LYS A O 1
ATOM 714 N N . THR A 1 91 ? 24.472 -10.168 -26.259 1.00 76.38 91 T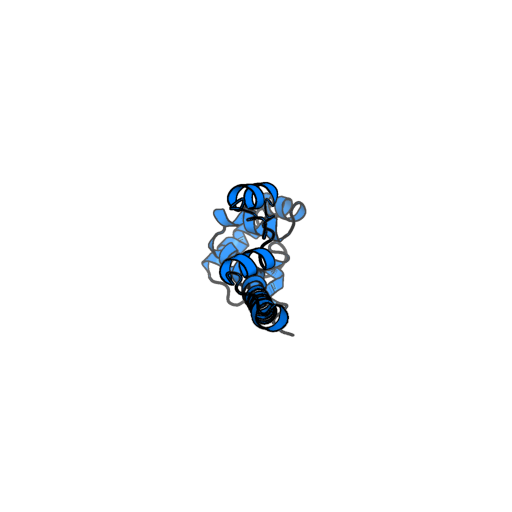HR A N 1
ATOM 715 C CA . THR A 1 91 ? 24.683 -11.363 -27.094 1.00 76.38 91 THR A CA 1
ATOM 716 C C . THR A 1 91 ? 24.031 -11.246 -28.467 1.00 76.38 91 THR A C 1
ATOM 718 O O . THR A 1 91 ? 24.677 -11.535 -29.471 1.00 76.38 91 THR A O 1
ATOM 721 N N . LYS A 1 92 ? 22.772 -10.793 -28.535 1.00 66.00 92 LYS A N 1
ATOM 722 C CA . LYS A 1 92 ? 21.961 -10.872 -29.760 1.00 66.00 92 LYS A CA 1
ATOM 723 C C . LYS A 1 92 ? 22.179 -9.692 -30.703 1.00 66.00 92 LYS A C 1
ATOM 725 O O . LYS A 1 92 ? 22.159 -9.871 -31.914 1.00 66.00 92 LYS A O 1
ATOM 730 N N . TYR A 1 93 ? 22.419 -8.500 -30.157 1.00 63.91 93 TYR A N 1
ATOM 731 C CA . TYR A 1 93 ? 22.612 -7.290 -30.961 1.00 63.91 93 TYR A CA 1
ATOM 732 C C . TYR A 1 93 ? 24.089 -6.920 -31.176 1.00 63.91 93 TYR A C 1
ATOM 734 O O . TYR A 1 93 ? 24.356 -6.007 -31.950 1.00 63.91 93 TYR A O 1
ATOM 742 N N . ARG A 1 94 ? 25.043 -7.593 -30.494 1.00 60.47 94 ARG A N 1
ATOM 743 C CA . ARG A 1 94 ? 26.492 -7.259 -30.462 1.00 60.47 94 ARG A CA 1
ATOM 744 C C . ARG A 1 94 ? 26.753 -5.747 -30.413 1.00 60.47 94 ARG A C 1
ATOM 746 O O . ARG 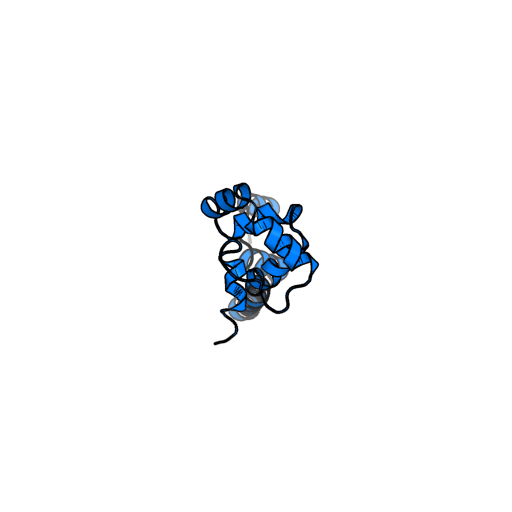A 1 94 ? 27.649 -5.215 -31.065 1.00 60.47 94 ARG A O 1
ATOM 753 N N . ASN A 1 95 ? 25.899 -5.050 -29.674 1.00 59.47 95 ASN A N 1
ATOM 754 C CA . ASN A 1 95 ? 25.719 -3.624 -29.841 1.00 59.47 95 ASN A CA 1
ATOM 755 C C . ASN A 1 95 ? 26.776 -2.880 -29.014 1.00 59.47 95 ASN A C 1
ATOM 757 O O . ASN A 1 95 ? 26.916 -3.146 -27.824 1.00 59.47 95 ASN A O 1
ATOM 761 N N . LYS A 1 96 ? 27.482 -1.912 -29.617 1.00 65.75 96 LYS A N 1
ATOM 762 C CA . LYS A 1 96 ? 28.323 -0.933 -28.888 1.00 65.75 96 LYS A CA 1
ATOM 763 C C . LYS A 1 96 ? 27.486 0.113 -28.130 1.00 65.75 96 LYS A C 1
ATOM 765 O O . LYS A 1 96 ? 28.035 1.077 -27.606 1.00 65.75 96 LYS A O 1
ATOM 770 N N . LEU A 1 97 ? 26.159 -0.038 -28.133 1.00 65.81 97 LEU A N 1
ATOM 771 C CA . LEU A 1 97 ? 25.244 0.833 -27.411 1.00 65.81 97 LEU A CA 1
ATOM 772 C C . LEU A 1 97 ? 25.560 0.801 -25.921 1.00 65.81 97 LEU A C 1
ATOM 774 O O . LEU A 1 97 ? 25.858 -0.250 -25.354 1.00 65.81 97 LEU A O 1
ATOM 778 N N . ASP A 1 98 ? 25.438 1.967 -25.295 1.00 74.06 98 ASP A N 1
ATOM 779 C CA . ASP A 1 98 ? 25.544 2.074 -23.853 1.00 74.06 98 ASP A CA 1
ATOM 780 C C . ASP A 1 98 ? 24.490 1.173 -23.193 1.00 74.06 98 ASP A C 1
ATOM 782 O O . ASP A 1 98 ? 23.273 1.355 -23.355 1.00 74.06 98 ASP A O 1
ATOM 786 N N . LEU A 1 99 ? 24.990 0.166 -22.474 1.00 74.19 99 LEU A N 1
ATOM 787 C CA . LEU A 1 99 ? 24.186 -0.834 -21.785 1.00 74.19 99 LEU A CA 1
ATOM 788 C C . LEU A 1 99 ? 23.271 -0.175 -20.757 1.00 74.19 99 LEU A C 1
ATOM 790 O O . LEU A 1 99 ? 22.129 -0.605 -20.617 1.00 74.19 99 LEU A O 1
ATOM 794 N N . SER A 1 100 ? 23.744 0.881 -20.090 1.00 75.12 100 SER A N 1
ATOM 795 C CA . SER A 1 100 ? 22.989 1.573 -19.047 1.00 75.12 100 SER A CA 1
ATOM 796 C C . SER A 1 100 ? 21.726 2.217 -19.616 1.00 75.12 100 SER A C 1
ATOM 798 O O . SER A 1 100 ? 20.612 1.877 -19.209 1.00 75.12 100 SER A O 1
ATOM 800 N N . ASN A 1 101 ? 21.869 3.071 -20.633 1.00 74.31 101 ASN A N 1
ATOM 801 C CA . ASN A 1 101 ? 20.723 3.711 -21.278 1.00 74.31 101 ASN A CA 1
ATOM 802 C C . ASN A 1 101 ? 19.780 2.697 -21.945 1.00 74.31 101 ASN A C 1
ATOM 804 O O . ASN A 1 101 ? 18.561 2.806 -21.809 1.00 74.31 101 ASN A O 1
ATOM 808 N N . SER A 1 102 ? 20.322 1.674 -22.610 1.00 76.25 102 SER A N 1
ATOM 809 C CA . SER A 1 102 ? 19.516 0.648 -23.291 1.00 76.25 102 SER A CA 1
ATOM 810 C C . SER A 1 102 ? 18.698 -0.194 -22.311 1.00 76.25 102 SER A C 1
ATOM 812 O O . SER A 1 102 ? 17.531 -0.504 -22.564 1.00 76.25 102 SER A O 1
ATOM 814 N N . LEU A 1 103 ? 19.299 -0.554 -21.176 1.00 79.12 103 LEU A N 1
ATOM 815 C CA . LEU A 1 103 ? 18.620 -1.293 -20.123 1.00 79.12 103 LEU A CA 1
ATOM 816 C C . LEU A 1 103 ? 17.562 -0.423 -19.441 1.00 79.12 103 LEU A C 1
ATOM 818 O O . LEU A 1 103 ? 16.438 -0.882 -19.245 1.00 79.12 103 LEU A O 1
ATOM 822 N N . ARG A 1 104 ? 17.879 0.849 -19.166 1.00 78.88 104 ARG A N 1
ATOM 823 C CA . ARG A 1 104 ? 16.928 1.810 -18.594 1.00 78.88 104 ARG A CA 1
ATOM 824 C C . ARG A 1 104 ? 15.668 1.921 -19.448 1.00 78.88 104 ARG A C 1
ATOM 826 O O . ARG A 1 104 ? 14.572 1.836 -18.908 1.00 78.88 104 ARG A O 1
ATOM 833 N N . LEU A 1 105 ? 15.808 2.034 -20.768 1.00 77.06 105 LEU A N 1
ATOM 834 C CA . LEU A 1 105 ? 14.665 2.099 -21.688 1.00 77.06 105 LEU A CA 1
ATOM 835 C C . LEU A 1 105 ? 13.835 0.812 -21.730 1.00 77.06 105 LEU A C 1
ATOM 837 O O . LEU A 1 105 ? 12.625 0.882 -21.896 1.00 77.06 105 LEU A O 1
ATOM 841 N N . LYS A 1 106 ? 14.455 -0.363 -21.573 1.00 75.38 106 LYS A N 1
ATOM 842 C CA . LYS A 1 106 ? 13.724 -1.640 -21.582 1.00 75.38 106 LYS A CA 1
ATOM 843 C C . LYS A 1 106 ? 13.039 -1.979 -20.260 1.00 75.38 106 LYS A C 1
ATOM 845 O O . LYS A 1 106 ? 12.061 -2.718 -20.263 1.00 75.38 106 LYS A O 1
ATOM 850 N N . VAL A 1 107 ? 13.589 -1.516 -19.140 1.00 75.38 107 VAL A N 1
ATOM 851 C CA . VAL A 1 107 ? 13.094 -1.847 -17.792 1.00 75.38 107 VAL A CA 1
ATOM 852 C C . VAL A 1 107 ? 12.111 -0.788 -17.278 1.00 75.38 107 VAL A C 1
ATOM 854 O O . VAL A 1 107 ? 11.295 -1.073 -16.405 1.00 75.38 107 VAL A O 1
ATOM 857 N N . THR A 1 108 ? 12.134 0.424 -17.838 1.00 75.56 108 THR A N 1
ATOM 858 C CA . THR A 1 108 ? 11.226 1.514 -17.457 1.00 75.56 108 THR A CA 1
ATOM 859 C C . THR A 1 108 ? 10.196 1.793 -18.549 1.00 75.56 108 THR A C 1
ATOM 861 O O . THR A 1 108 ? 10.450 1.577 -19.727 1.00 75.56 108 THR A O 1
ATOM 864 N N . LYS A 1 109 ? 9.032 2.336 -18.174 1.00 72.62 109 LYS A N 1
ATOM 865 C CA . LYS A 1 109 ? 8.027 2.851 -19.127 1.00 72.62 109 LYS A CA 1
ATOM 866 C C . LYS A 1 109 ? 8.358 4.272 -19.612 1.00 72.62 109 LYS A C 1
ATOM 868 O O . LYS A 1 109 ? 7.456 5.070 -19.836 1.00 72.62 109 LYS A O 1
ATOM 873 N N . VAL A 1 110 ? 9.640 4.627 -19.686 1.00 76.25 110 VAL A N 1
ATOM 874 C CA . VAL A 1 110 ? 10.060 5.958 -20.138 1.00 76.25 110 VAL A CA 1
ATOM 875 C C . VAL A 1 110 ? 9.907 6.026 -21.651 1.00 76.25 110 VAL A C 1
ATOM 877 O O . VAL A 1 110 ? 10.570 5.290 -22.381 1.00 76.25 110 VAL A O 1
ATOM 880 N N . GLU A 1 111 ? 9.049 6.926 -22.120 1.00 71.12 111 GLU A N 1
ATOM 881 C CA . GLU A 1 111 ? 8.938 7.223 -23.542 1.00 71.12 111 GLU A CA 1
ATOM 882 C C . GLU A 1 111 ? 10.176 7.991 -24.013 1.00 71.12 111 GLU A C 1
ATOM 884 O O . GLU A 1 111 ? 10.605 8.977 -23.408 1.00 71.12 111 GLU A O 1
ATOM 889 N N . VAL A 1 112 ? 10.780 7.518 -25.102 1.00 69.81 112 VAL A N 1
ATOM 890 C CA . VAL A 1 112 ? 11.895 8.215 -25.742 1.00 69.81 112 VAL A CA 1
ATOM 891 C C . VAL A 1 112 ? 11.324 9.313 -26.622 1.00 69.81 112 VAL A C 1
ATOM 893 O O . VAL A 1 112 ? 10.640 9.024 -27.601 1.00 69.81 112 VAL A O 1
ATOM 896 N N . ASP A 1 113 ? 11.665 10.569 -26.334 1.00 75.19 113 ASP A N 1
ATOM 897 C CA . ASP A 1 113 ? 11.425 11.662 -27.274 1.00 75.19 113 ASP A CA 1
ATOM 898 C C . ASP A 1 113 ? 12.403 11.556 -28.454 1.00 75.19 113 ASP A C 1
ATOM 900 O O . ASP A 1 113 ? 13.504 12.120 -28.471 1.00 75.19 113 ASP A O 1
ATOM 904 N N . VAL A 1 114 ? 11.977 10.786 -29.456 1.00 74.94 114 VAL A N 1
ATOM 905 C CA . VAL A 1 114 ? 12.738 10.510 -30.677 1.00 74.94 114 VAL A CA 1
ATOM 906 C C . VAL A 1 114 ? 13.090 11.804 -31.414 1.00 74.94 114 VAL A C 1
ATOM 908 O O . VAL A 1 114 ? 14.191 11.912 -31.954 1.00 74.94 114 VAL A O 1
ATOM 911 N N . LYS A 1 115 ? 12.212 12.817 -31.393 1.00 78.56 115 LYS A N 1
ATOM 912 C CA . LYS A 1 115 ? 12.447 14.090 -32.094 1.00 78.56 115 LYS A CA 1
ATOM 913 C C . LYS A 1 115 ? 13.628 14.834 -31.477 1.00 78.56 115 LYS A C 1
ATOM 915 O O . LYS A 1 115 ? 14.517 15.286 -32.202 1.00 78.56 115 LYS A O 1
ATOM 920 N N . THR A 1 116 ? 13.682 14.887 -30.148 1.00 76.50 116 THR A N 1
ATOM 921 C CA . THR A 1 116 ? 14.791 15.511 -29.415 1.00 76.50 116 THR A CA 1
ATOM 922 C C . THR A 1 116 ? 16.109 14.755 -29.605 1.00 76.50 116 THR A C 1
ATOM 924 O O . THR A 1 116 ? 17.157 15.381 -29.793 1.00 76.50 116 THR A O 1
ATOM 927 N N . VAL A 1 117 ? 16.084 13.416 -29.617 1.00 73.44 117 VAL A N 1
ATOM 928 C CA . VAL A 1 117 ? 17.285 12.595 -29.877 1.00 73.44 117 VAL A CA 1
ATOM 929 C C . VAL A 1 117 ? 17.816 12.832 -31.294 1.00 73.44 117 VAL A C 1
ATOM 931 O O . VAL A 1 117 ? 19.011 13.082 -31.470 1.00 73.44 117 VAL A O 1
ATOM 934 N N . MET A 1 118 ? 16.935 12.827 -32.299 1.00 74.75 118 MET A N 1
ATOM 935 C CA . MET A 1 118 ? 17.312 13.089 -33.691 1.00 74.75 118 MET A CA 1
ATOM 936 C C . MET A 1 118 ? 17.901 14.490 -33.873 1.00 7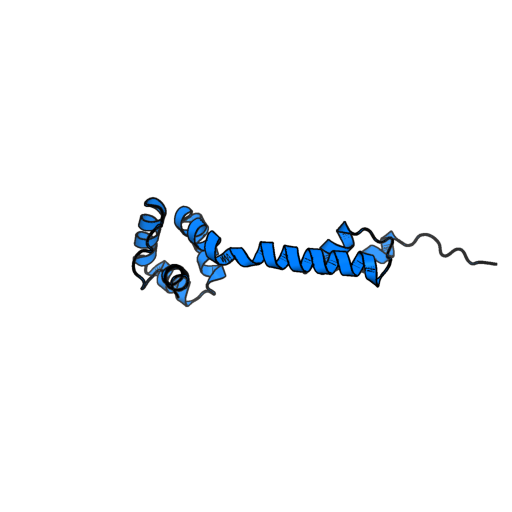4.75 118 MET A C 1
ATOM 938 O O . MET A 1 118 ? 18.881 14.642 -34.597 1.00 74.75 118 MET A O 1
ATOM 942 N N . ALA A 1 119 ? 17.347 15.506 -33.205 1.00 78.19 119 ALA A N 1
ATOM 943 C CA . ALA A 1 119 ? 17.859 16.874 -33.270 1.00 78.19 119 ALA A CA 1
ATOM 944 C C . ALA A 1 119 ? 19.273 17.003 -32.672 1.00 78.19 119 ALA A C 1
ATOM 946 O O . ALA A 1 119 ? 20.130 17.651 -33.270 1.00 78.19 119 ALA A O 1
ATOM 947 N N . LYS A 1 120 ? 19.546 16.344 -31.535 1.00 71.88 120 LYS A N 1
ATOM 948 C CA . LYS A 1 120 ? 20.860 16.380 -30.861 1.00 71.88 120 LYS A CA 1
ATOM 949 C C . LYS A 1 120 ? 21.962 15.623 -31.607 1.00 71.88 120 LYS A C 1
ATOM 951 O O . LYS A 1 120 ? 23.128 15.995 -31.499 1.00 71.88 120 LYS A O 1
ATOM 956 N N . HIS A 1 121 ? 21.609 14.582 -32.362 1.00 67.56 121 HIS A 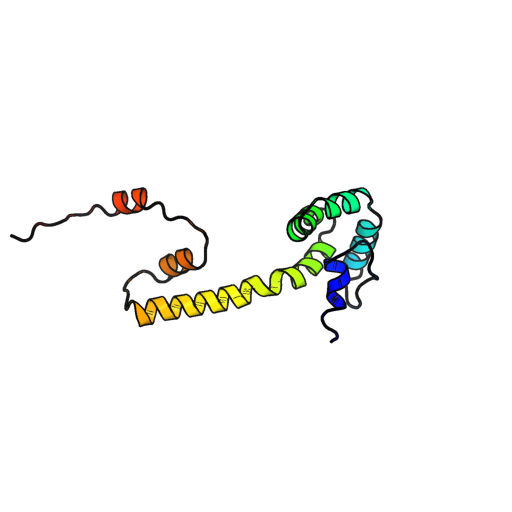N 1
ATOM 957 C CA . HIS A 1 121 ? 22.563 13.740 -33.093 1.00 67.56 121 HIS A CA 1
ATOM 958 C C . HIS A 1 121 ? 22.655 14.044 -34.596 1.00 67.56 121 HIS A C 1
ATOM 960 O O . HIS A 1 121 ? 23.276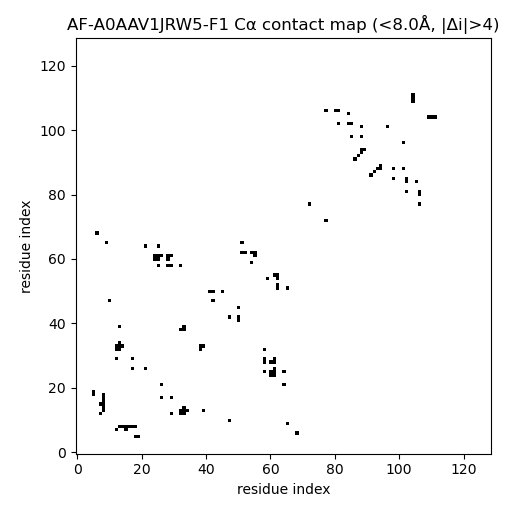 13.277 -35.332 1.00 67.56 121 HIS A O 1
ATOM 966 N N . ARG A 1 122 ? 22.130 15.186 -35.069 1.00 61.62 122 ARG A N 1
ATOM 967 C CA . ARG A 1 122 ? 22.440 15.708 -36.412 1.00 61.62 122 ARG A CA 1
ATOM 968 C C . ARG A 1 122 ? 23.905 16.171 -36.494 1.00 61.62 122 ARG A C 1
ATOM 970 O O . ARG A 1 122 ? 24.184 17.365 -36.549 1.00 61.62 122 ARG A O 1
ATOM 977 N N . LYS A 1 123 ? 24.862 15.244 -36.516 1.00 57.47 123 LYS A N 1
ATOM 978 C CA . LYS A 1 123 ? 26.233 15.514 -36.965 1.00 57.47 123 LYS A CA 1
ATOM 979 C C . LYS A 1 123 ? 26.527 14.691 -38.219 1.00 57.47 123 LYS A C 1
ATOM 981 O O . LYS A 1 123 ? 26.712 13.486 -38.149 1.00 57.47 123 LYS A O 1
ATOM 986 N N . GLN A 1 124 ? 26.516 15.426 -39.334 1.00 60.22 124 GLN A N 1
ATOM 987 C CA . GLN A 1 124 ? 27.174 15.199 -40.625 1.00 60.22 124 GLN A CA 1
ATOM 988 C C . GLN A 1 124 ? 26.995 13.819 -41.275 1.00 60.22 124 GLN A C 1
ATOM 990 O O . GLN A 1 124 ? 27.795 12.905 -41.103 1.00 60.22 124 GLN A O 1
ATOM 995 N N . PHE A 1 125 ? 25.991 13.735 -42.153 1.00 48.75 125 PHE A N 1
ATOM 996 C CA . PHE A 1 125 ? 26.086 12.883 -43.335 1.00 48.75 125 PHE A CA 1
ATOM 997 C C . PHE A 1 125 ? 27.184 13.485 -44.221 1.00 48.75 125 PHE A C 1
ATOM 999 O O . PHE A 1 125 ? 26.947 14.488 -44.892 1.00 48.75 125 PHE A O 1
ATOM 1006 N N . HIS A 1 126 ? 28.404 12.954 -44.151 1.00 57.09 126 HIS A N 1
ATOM 1007 C CA . HIS A 1 126 ? 29.408 13.264 -45.162 1.00 57.09 126 HIS A CA 1
ATOM 1008 C C . HIS A 1 126 ? 29.040 12.462 -46.412 1.00 57.09 126 HIS A C 1
ATOM 1010 O O . HIS A 1 126 ? 29.036 11.231 -46.337 1.00 57.09 126 HIS A O 1
ATOM 1016 N N . PRO A 1 127 ? 28.686 13.115 -47.531 1.00 48.25 127 PRO A N 1
ATOM 1017 C CA . PRO A 1 127 ? 28.513 12.404 -48.782 1.00 48.25 127 PRO A CA 1
ATOM 1018 C C . PRO A 1 127 ? 29.873 11.818 -49.169 1.00 48.25 127 PRO A C 1
ATOM 1020 O O . PRO A 1 127 ? 30.860 12.539 -49.301 1.00 48.25 127 PRO A O 1
ATOM 1023 N N . SER A 1 128 ? 29.936 10.497 -49.290 1.00 60.81 128 SER A N 1
ATOM 1024 C CA . SER A 1 128 ? 31.036 9.824 -49.970 1.00 60.81 128 SER A CA 1
ATOM 1025 C C . SER A 1 128 ? 30.971 10.194 -51.454 1.00 60.81 128 SER A C 1
ATOM 1027 O O . SER A 1 128 ? 29.965 9.899 -52.102 1.00 60.81 128 SER A O 1
ATOM 1029 N N . HIS A 1 129 ? 32.007 10.885 -51.934 1.00 48.25 129 HIS A N 1
ATOM 1030 C CA . HIS A 1 129 ? 32.285 11.109 -53.354 1.00 48.25 129 HIS A CA 1
ATOM 1031 C C . HIS A 1 129 ? 32.852 9.846 -54.003 1.00 48.25 129 HIS A C 1
ATOM 1033 O O . HIS A 1 129 ? 33.572 9.104 -53.294 1.00 48.25 129 HIS A O 1
#

Mean predicted aligned error: 13.14 Å

pLDDT: mean 79.15, std 13.34, range [41.53, 95.38]

Secondary structure (DSSP, 8-state):
--TTGGGHHHH-TTTSPPPTT--HHHHHHHHHHHH-HHHHHHHHHS-HHHHHHHHTTT-HHHHHHHHHHHSHHHHHHHHHHHHHHHHHHHHHS---S-HHHHHHHHHS-PPP-HHHHHHHT--------

Radius of gyration: 23.52 Å; Cα contacts (8 Å, |Δi|>4): 72; chains: 1; bounding box: 47×41×72 Å